Protein AF-A0A9Q0R524-F1 (afdb_monomer_lite)

Foldseek 3Di:
DPPPPVVVVVVVVVVVVVVVVVVVVVVVVVVVVVVVVVVVVVQVDPPPQPDKDWDDDPVDIDIDGHHPVVVCVVDVPSVPD

Radius of gyration: 25.84 Å; chains: 1; bounding box: 59×26×73 Å

Structure (mmCIF, N/CA/C/O backbone):
data_AF-A0A9Q0R524-F1
#
_entry.id   AF-A0A9Q0R524-F1
#
loop_
_atom_site.group_PDB
_atom_site.id
_atom_site.type_symbol
_atom_site.label_atom_id
_atom_site.label_alt_id
_atom_site.label_comp_id
_atom_site.label_asym_id
_atom_site.label_entity_id
_atom_site.label_seq_id
_atom_site.pdbx_PDB_ins_code
_atom_site.Cartn_x
_atom_site.Cartn_y
_atom_site.Cartn_z
_atom_site.occupancy
_atom_site.B_iso_or_equiv
_atom_site.auth_seq_id
_atom_site.auth_comp_id
_atom_site.auth_asym_id
_atom_site.auth_atom_id
_atom_site.pdbx_PDB_model_num
ATOM 1 N N . MET A 1 1 ? 40.459 -7.489 -43.599 1.00 59.47 1 MET A N 1
ATOM 2 C CA . MET A 1 1 ? 40.809 -6.599 -42.464 1.00 59.47 1 MET A CA 1
ATOM 3 C C . MET A 1 1 ? 39.487 -6.057 -41.931 1.00 59.47 1 MET A C 1
ATOM 5 O O . MET A 1 1 ? 39.149 -4.917 -42.207 1.00 59.47 1 MET A O 1
ATOM 9 N N . ASP A 1 2 ? 38.716 -6.885 -41.218 1.00 58.28 2 ASP A N 1
ATOM 10 C CA . ASP A 1 2 ? 37.272 -6.641 -41.006 1.00 58.28 2 ASP A CA 1
ATOM 11 C C . ASP A 1 2 ? 36.879 -6.549 -39.517 1.00 58.28 2 ASP A C 1
ATOM 13 O O . ASP A 1 2 ? 35.708 -6.414 -39.176 1.00 58.28 2 ASP A O 1
ATOM 17 N N . ASN A 1 3 ? 37.860 -6.560 -38.607 1.00 52.44 3 ASN A N 1
ATOM 18 C CA . ASN A 1 3 ? 37.615 -6.636 -37.159 1.00 52.44 3 ASN A CA 1
ATOM 19 C C . ASN A 1 3 ? 37.279 -5.291 -36.486 1.00 52.44 3 ASN A C 1
ATOM 21 O O . ASN A 1 3 ? 36.907 -5.287 -35.316 1.00 52.44 3 ASN A O 1
ATOM 25 N N . ASN A 1 4 ? 37.362 -4.156 -37.192 1.00 54.03 4 ASN A N 1
ATOM 26 C CA . ASN A 1 4 ? 37.111 -2.835 -36.593 1.00 54.03 4 ASN A CA 1
ATOM 27 C C . ASN A 1 4 ? 35.631 -2.411 -36.590 1.00 54.03 4 ASN A C 1
ATOM 29 O O . ASN A 1 4 ? 35.290 -1.444 -35.917 1.00 54.03 4 ASN A O 1
ATOM 33 N N . ASN A 1 5 ? 34.741 -3.123 -37.293 1.00 57.09 5 ASN A N 1
ATOM 34 C CA . ASN A 1 5 ? 33.324 -2.737 -37.397 1.00 57.09 5 ASN A CA 1
ATOM 35 C C . ASN A 1 5 ? 32.425 -3.353 -36.305 1.00 57.09 5 ASN A C 1
ATOM 37 O O . ASN A 1 5 ? 31.359 -2.817 -36.017 1.00 57.09 5 ASN A O 1
ATOM 41 N N . ASN A 1 6 ? 32.858 -4.445 -35.661 1.00 58.44 6 ASN A N 1
ATOM 42 C CA . ASN A 1 6 ? 32.066 -5.126 -34.627 1.00 58.44 6 ASN A CA 1
ATOM 43 C C . ASN A 1 6 ? 32.126 -4.436 -33.254 1.00 58.44 6 ASN A C 1
ATOM 45 O O . ASN A 1 6 ? 31.141 -4.461 -32.520 1.00 58.44 6 ASN A O 1
ATOM 49 N N . ASN A 1 7 ? 33.238 -3.777 -32.907 1.00 59.59 7 ASN A N 1
ATOM 50 C CA . ASN A 1 7 ? 33.378 -3.153 -31.586 1.00 59.59 7 ASN A CA 1
ATOM 51 C C . ASN A 1 7 ? 32.447 -1.941 -31.402 1.00 59.59 7 ASN A C 1
ATOM 53 O O . ASN A 1 7 ? 31.813 -1.826 -30.357 1.00 59.59 7 ASN A O 1
ATOM 57 N N . ASN A 1 8 ? 32.255 -1.113 -32.435 1.00 64.81 8 ASN A N 1
ATOM 58 C CA . ASN A 1 8 ? 31.363 0.053 -32.352 1.00 64.81 8 ASN A CA 1
ATOM 59 C C . ASN A 1 8 ? 29.870 -0.322 -32.267 1.00 64.81 8 ASN A C 1
ATOM 61 O O . ASN A 1 8 ? 29.070 0.442 -31.732 1.00 64.81 8 ASN A O 1
ATOM 65 N N . GLN A 1 9 ? 29.464 -1.486 -32.786 1.00 72.25 9 GLN A N 1
ATOM 66 C CA . GLN A 1 9 ? 28.070 -1.943 -32.684 1.00 72.25 9 GLN A CA 1
ATOM 67 C C . GLN A 1 9 ? 27.747 -2.510 -31.296 1.00 72.25 9 GLN A C 1
ATOM 69 O O . GLN A 1 9 ? 26.658 -2.275 -30.775 1.00 72.25 9 GLN A O 1
ATOM 74 N N . ILE A 1 10 ? 28.704 -3.205 -30.675 1.00 71.88 10 ILE A N 1
ATOM 75 C CA . ILE A 1 10 ? 28.558 -3.757 -29.321 1.00 71.88 10 ILE A CA 1
ATOM 76 C C . ILE A 1 10 ? 28.551 -2.632 -28.273 1.00 71.88 10 ILE A C 1
ATOM 78 O O . ILE A 1 10 ? 27.758 -2.669 -27.333 1.00 71.88 10 ILE A O 1
ATOM 82 N N . GLU A 1 11 ? 29.380 -1.602 -28.450 1.00 69.94 11 GLU A N 1
ATOM 83 C CA . GLU A 1 11 ? 29.450 -0.461 -27.528 1.00 69.94 11 GLU A CA 1
ATOM 84 C C . GLU A 1 11 ? 28.151 0.371 -27.530 1.00 69.94 11 GLU A C 1
ATOM 86 O O . GLU A 1 11 ? 27.626 0.693 -26.463 1.00 69.94 11 GLU A O 1
ATOM 91 N N . ASN A 1 12 ? 27.545 0.589 -28.705 1.00 71.56 12 ASN A N 1
ATOM 92 C CA . ASN A 1 12 ? 26.226 1.228 -28.830 1.00 71.56 12 ASN A CA 1
ATOM 93 C C . ASN A 1 12 ? 25.086 0.385 -28.224 1.00 71.56 12 ASN A C 1
ATOM 95 O O . ASN A 1 12 ? 24.153 0.931 -27.634 1.00 71.56 12 ASN A O 1
ATOM 99 N N . ALA A 1 13 ? 25.144 -0.948 -28.339 1.00 78.06 13 ALA A N 1
ATOM 100 C CA . ALA A 1 13 ? 24.128 -1.832 -27.760 1.00 78.06 13 ALA A CA 1
ATOM 101 C C . ALA A 1 13 ? 24.146 -1.810 -26.220 1.00 78.06 13 ALA A C 1
ATOM 103 O O . ALA A 1 13 ? 23.086 -1.766 -25.593 1.00 78.06 13 ALA A O 1
ATOM 104 N N . ASN A 1 14 ? 25.335 -1.773 -25.612 1.00 81.19 14 ASN A N 1
ATOM 105 C CA . ASN A 1 14 ? 25.492 -1.702 -24.156 1.00 81.19 14 ASN A CA 1
ATOM 106 C C . ASN A 1 14 ? 25.061 -0.341 -23.580 1.00 81.19 14 ASN A C 1
ATOM 108 O O . ASN A 1 14 ? 24.496 -0.287 -22.487 1.00 81.19 14 ASN A O 1
ATOM 112 N N . GLN A 1 15 ? 25.283 0.758 -24.310 1.00 79.38 15 GLN A N 1
ATOM 113 C CA . GLN A 1 15 ? 24.796 2.084 -23.908 1.00 79.38 15 GLN A CA 1
ATOM 114 C C . GLN A 1 15 ? 23.261 2.154 -23.924 1.00 79.38 15 GLN A C 1
ATOM 116 O O . GLN A 1 15 ? 22.669 2.522 -22.910 1.00 79.38 15 GLN A O 1
ATOM 121 N N . ASN A 1 16 ? 22.613 1.676 -24.994 1.00 84.94 16 ASN A N 1
ATOM 122 C CA . ASN A 1 16 ? 21.146 1.608 -25.070 1.00 84.94 16 ASN A CA 1
ATOM 123 C C . ASN A 1 16 ? 20.523 0.714 -23.980 1.00 84.94 16 ASN A C 1
ATOM 125 O O . ASN A 1 16 ? 19.428 0.996 -23.495 1.00 84.94 16 ASN A O 1
ATOM 129 N N . GLN A 1 17 ? 21.193 -0.372 -23.577 1.00 86.19 17 GLN A N 1
ATOM 130 C CA . GLN A 1 17 ? 20.714 -1.217 -22.477 1.00 86.19 17 GLN A CA 1
ATOM 131 C C . GLN A 1 17 ? 20.765 -0.498 -21.121 1.00 86.19 17 GLN A C 1
ATOM 133 O O . GLN A 1 17 ? 19.791 -0.560 -20.370 1.00 86.19 17 GLN A O 1
ATOM 138 N N . ASN A 1 18 ? 21.846 0.230 -20.830 1.00 86.19 18 ASN A N 1
ATOM 139 C CA . ASN A 1 18 ? 21.978 0.994 -19.585 1.00 86.19 18 ASN A CA 1
ATOM 140 C C . ASN A 1 18 ? 20.979 2.159 -19.496 1.00 86.19 18 ASN A C 1
ATOM 142 O O . ASN A 1 18 ? 20.456 2.447 -18.417 1.00 86.19 18 ASN A O 1
ATOM 146 N N . GLU A 1 19 ? 20.696 2.833 -20.612 1.00 88.56 19 GLU A N 1
ATOM 147 C CA . GLU A 1 19 ? 19.686 3.898 -20.659 1.00 88.56 19 GLU A CA 1
ATOM 148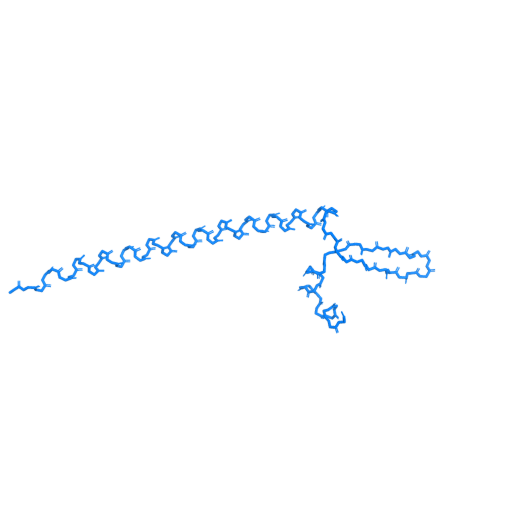 C C . GLU A 1 19 ? 18.281 3.352 -20.378 1.00 88.56 19 GLU A C 1
ATOM 150 O O . GLU A 1 19 ? 17.588 3.870 -19.499 1.00 88.56 19 GLU A O 1
ATOM 155 N N . ASN A 1 20 ? 17.910 2.234 -21.011 1.00 91.62 20 ASN A N 1
ATOM 156 C CA . ASN A 1 20 ? 16.628 1.570 -20.765 1.00 91.62 20 ASN A CA 1
ATOM 157 C C . ASN A 1 20 ? 16.479 1.079 -19.314 1.00 91.62 20 ASN A C 1
ATOM 159 O O . ASN A 1 20 ? 15.404 1.206 -18.723 1.00 91.62 20 ASN A O 1
ATOM 163 N N . GLU A 1 21 ? 17.542 0.541 -18.707 1.00 93.62 21 GLU A N 1
ATOM 164 C CA . GLU A 1 21 ? 17.513 0.117 -17.302 1.00 93.62 21 GLU A CA 1
ATOM 165 C C . GLU A 1 21 ? 17.279 1.309 -16.358 1.00 93.62 21 GLU A C 1
ATOM 167 O O . GLU A 1 21 ? 16.501 1.219 -15.403 1.00 93.62 21 GLU A O 1
ATOM 172 N N . ASN A 1 22 ? 17.905 2.453 -16.644 1.00 93.06 22 ASN A N 1
ATOM 173 C CA . ASN A 1 22 ? 17.718 3.674 -15.865 1.00 93.06 22 ASN A CA 1
ATOM 174 C C . ASN A 1 22 ? 16.305 4.254 -16.022 1.00 93.06 22 ASN A C 1
ATOM 176 O O . ASN A 1 22 ? 15.711 4.691 -15.030 1.00 93.06 22 ASN A O 1
ATOM 180 N N . GLU A 1 23 ? 15.734 4.237 -17.228 1.00 94.88 23 GLU A N 1
ATOM 181 C CA . GLU A 1 23 ? 14.345 4.653 -17.453 1.00 94.88 23 GLU A CA 1
ATOM 182 C C . GLU A 1 23 ? 13.350 3.764 -16.703 1.00 94.88 23 GLU A C 1
ATOM 184 O O . GLU A 1 23 ? 12.472 4.281 -16.002 1.00 94.88 23 GLU A O 1
ATOM 189 N N . MET A 1 24 ? 13.529 2.441 -16.759 1.00 96.38 24 MET A N 1
ATOM 190 C CA . MET A 1 24 ? 12.696 1.489 -16.020 1.00 96.38 24 MET A CA 1
ATOM 191 C C . MET A 1 24 ? 12.777 1.711 -14.506 1.00 96.38 24 MET A C 1
ATOM 193 O O . MET A 1 24 ? 11.743 1.830 -13.846 1.00 96.38 24 MET A O 1
ATOM 197 N N . LYS A 1 25 ? 13.984 1.885 -13.950 1.00 94.81 25 LYS A N 1
ATOM 198 C CA . LYS A 1 25 ? 14.177 2.201 -12.520 1.00 94.81 25 LYS A CA 1
ATOM 199 C C . LYS A 1 25 ? 13.479 3.503 -12.111 1.00 94.81 25 LYS A C 1
ATOM 201 O O . LYS A 1 25 ? 12.884 3.595 -11.032 1.00 94.81 25 LYS A O 1
ATOM 206 N N . ASN A 1 26 ? 13.521 4.524 -12.966 1.00 94.19 26 ASN A N 1
ATOM 207 C CA . ASN A 1 26 ? 12.840 5.795 -12.712 1.00 94.19 26 ASN A CA 1
ATOM 208 C C . ASN A 1 26 ? 11.312 5.654 -12.757 1.00 94.19 26 ASN A C 1
ATOM 210 O O . ASN A 1 26 ? 10.610 6.256 -11.934 1.00 94.19 26 ASN A O 1
ATOM 214 N N . LEU A 1 27 ? 10.795 4.838 -13.676 1.00 94.38 27 LEU A N 1
ATOM 215 C CA . LEU A 1 27 ? 9.372 4.534 -13.775 1.00 94.38 27 LEU A CA 1
ATOM 216 C C . LEU A 1 27 ? 8.872 3.789 -12.530 1.00 94.38 27 LEU A C 1
ATOM 218 O O . LEU A 1 27 ? 7.900 4.227 -11.910 1.00 94.38 27 LEU A O 1
ATOM 222 N N . GLU A 1 28 ? 9.570 2.734 -12.107 1.00 93.88 28 GLU A N 1
ATOM 223 C CA . GLU A 1 28 ? 9.252 1.971 -10.892 1.00 93.88 28 GLU A CA 1
ATOM 224 C C . GLU A 1 28 ? 9.209 2.869 -9.652 1.00 93.88 28 GLU A C 1
ATOM 226 O O . GLU A 1 28 ? 8.268 2.812 -8.849 1.00 93.88 28 GLU A O 1
ATOM 231 N N . LYS A 1 29 ? 10.186 3.775 -9.521 1.00 93.75 29 LYS A N 1
ATOM 232 C CA . LYS A 1 29 ? 10.238 4.745 -8.422 1.00 93.75 29 LYS A CA 1
ATOM 233 C C . LYS A 1 29 ? 9.030 5.686 -8.429 1.00 93.75 29 LYS A C 1
ATOM 235 O O . LYS A 1 29 ? 8.480 5.987 -7.366 1.00 93.75 29 LYS A O 1
ATOM 240 N N . LYS A 1 30 ? 8.592 6.145 -9.608 1.00 93.12 30 LYS A N 1
ATOM 241 C CA . LYS A 1 30 ? 7.417 7.019 -9.758 1.00 93.12 30 LYS A CA 1
ATOM 242 C C . LYS A 1 30 ? 6.122 6.292 -9.391 1.00 93.12 30 LYS A C 1
ATOM 244 O O . LYS A 1 30 ? 5.318 6.839 -8.636 1.00 93.12 30 LYS A O 1
ATOM 249 N N . VAL A 1 31 ? 5.942 5.064 -9.877 1.00 93.81 31 VAL A N 1
ATOM 250 C CA . VAL A 1 31 ? 4.764 4.231 -9.586 1.00 93.81 31 VAL A CA 1
ATOM 251 C C . VAL A 1 31 ? 4.670 3.929 -8.091 1.00 93.81 31 VAL A C 1
ATOM 253 O O . VAL A 1 31 ? 3.636 4.183 -7.474 1.00 93.81 31 VAL A O 1
ATOM 256 N N . THR A 1 32 ? 5.771 3.492 -7.480 1.00 87.81 32 THR A N 1
ATOM 257 C CA . THR A 1 32 ? 5.819 3.152 -6.050 1.00 87.81 32 THR A CA 1
ATOM 258 C C . THR A 1 32 ? 5.486 4.356 -5.168 1.00 87.81 32 THR A C 1
ATOM 260 O O . THR A 1 32 ? 4.714 4.242 -4.217 1.00 87.81 32 THR A O 1
ATOM 263 N N . LYS A 1 33 ? 6.006 5.545 -5.506 1.00 89.44 33 LYS A N 1
ATOM 264 C CA . LYS A 1 33 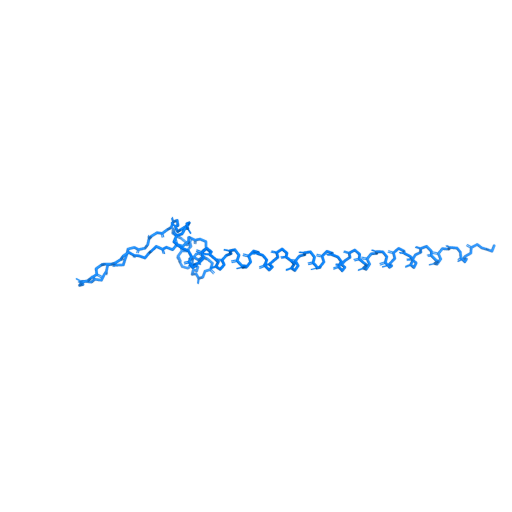? 5.704 6.780 -4.767 1.00 89.44 33 LYS A CA 1
ATOM 265 C C . LYS A 1 33 ? 4.213 7.132 -4.810 1.00 89.44 33 LYS A C 1
ATOM 267 O O . LYS A 1 33 ? 3.667 7.557 -3.792 1.00 89.44 33 LYS A O 1
ATOM 272 N N . ASN A 1 34 ? 3.566 6.959 -5.962 1.00 85.50 34 ASN A N 1
ATOM 273 C CA . ASN A 1 34 ? 2.132 7.211 -6.104 1.00 85.50 34 ASN A CA 1
ATOM 274 C C . ASN A 1 34 ? 1.308 6.198 -5.301 1.00 85.50 34 ASN A C 1
ATOM 276 O O . ASN A 1 34 ? 0.454 6.608 -4.522 1.00 85.50 34 ASN A O 1
ATOM 280 N N . LEU A 1 35 ? 1.647 4.907 -5.383 1.00 83.38 35 LEU A N 1
ATOM 281 C CA . LEU A 1 35 ? 0.983 3.855 -4.606 1.00 83.38 35 LEU A CA 1
ATOM 282 C C . LEU A 1 35 ? 1.065 4.103 -3.093 1.00 83.38 35 LEU A C 1
ATOM 284 O O . LEU A 1 35 ? 0.060 3.984 -2.398 1.00 83.38 35 LEU A O 1
ATOM 288 N N . ILE A 1 36 ? 2.228 4.508 -2.572 1.00 81.88 36 ILE A N 1
ATOM 289 C CA . ILE A 1 36 ? 2.392 4.834 -1.143 1.00 81.88 36 ILE A CA 1
ATOM 290 C C . ILE A 1 36 ? 1.503 6.017 -0.739 1.00 81.88 36 ILE A C 1
ATOM 292 O O . ILE A 1 36 ? 0.912 6.010 0.346 1.00 81.88 36 ILE A O 1
ATOM 296 N N . LYS A 1 37 ? 1.397 7.035 -1.600 1.00 80.12 37 LYS A N 1
ATOM 297 C CA . LYS A 1 37 ? 0.560 8.213 -1.349 1.00 80.12 37 LYS A CA 1
ATOM 298 C C . LYS A 1 37 ? -0.919 7.835 -1.321 1.00 80.12 37 LYS A C 1
ATOM 300 O O . LYS A 1 37 ? -1.618 8.219 -0.386 1.00 80.12 37 LYS A O 1
ATOM 305 N N . ASP A 1 38 ? -1.371 7.053 -2.294 1.00 78.00 38 ASP A N 1
ATOM 306 C CA . ASP A 1 38 ? -2.758 6.594 -2.372 1.00 78.00 38 ASP A CA 1
ATOM 307 C C . ASP A 1 38 ? -3.103 5.697 -1.180 1.00 78.00 38 ASP A C 1
ATOM 309 O O . ASP A 1 38 ? -4.131 5.889 -0.536 1.00 78.00 38 ASP A O 1
ATOM 313 N N . TYR A 1 39 ? -2.190 4.811 -0.782 1.00 74.81 39 TYR A N 1
ATOM 314 C CA . TYR A 1 39 ? -2.347 3.978 0.409 1.00 74.81 39 TYR A CA 1
ATOM 315 C C . TYR A 1 39 ? -2.406 4.791 1.710 1.00 74.81 39 TYR A C 1
ATOM 317 O O . TYR A 1 39 ? -3.220 4.518 2.589 1.00 74.81 39 TYR A O 1
ATOM 325 N N . SER A 1 40 ? -1.589 5.840 1.830 1.00 73.69 40 SER A N 1
ATOM 326 C CA . SER A 1 40 ? -1.635 6.765 2.972 1.00 73.69 40 SER A CA 1
ATOM 327 C C . SER A 1 40 ? -2.954 7.542 3.026 1.00 73.69 40 SER A C 1
ATOM 329 O O . SER A 1 40 ? -3.516 7.746 4.101 1.00 73.69 40 SER A O 1
ATOM 331 N N . ASN A 1 41 ? -3.486 7.936 1.867 1.00 72.31 41 ASN A N 1
ATOM 332 C CA . ASN A 1 41 ? -4.794 8.578 1.773 1.00 72.31 41 ASN A CA 1
ATOM 333 C C . ASN A 1 41 ? -5.931 7.609 2.143 1.00 72.31 41 ASN A C 1
ATOM 335 O O . ASN A 1 41 ? -6.875 8.020 2.813 1.00 72.31 41 ASN A O 1
ATOM 339 N N . LEU A 1 42 ? -5.826 6.327 1.776 1.00 70.44 42 LEU A N 1
ATOM 340 C CA . LEU A 1 42 ? -6.772 5.276 2.179 1.00 70.44 42 LEU A CA 1
ATOM 341 C C . LEU A 1 42 ? -6.726 4.986 3.685 1.00 70.44 42 LEU A C 1
ATOM 343 O O . LEU A 1 42 ? -7.764 4.731 4.292 1.00 70.44 42 LEU A O 1
ATOM 347 N N . LEU A 1 43 ? -5.544 5.048 4.302 1.00 67.00 43 LEU A N 1
ATOM 348 C CA . LEU A 1 43 ? -5.378 4.902 5.752 1.00 67.00 43 LEU A CA 1
ATOM 349 C C . LEU A 1 43 ? -6.049 6.041 6.533 1.00 67.00 43 LEU A C 1
ATOM 351 O O . LEU A 1 43 ? -6.664 5.793 7.569 1.00 67.00 43 LEU A O 1
ATOM 355 N N . ASN A 1 44 ? -5.932 7.274 6.035 1.00 68.69 44 ASN A N 1
ATOM 356 C CA . ASN A 1 44 ? -6.481 8.467 6.685 1.00 68.69 44 ASN A CA 1
ATOM 357 C C . ASN A 1 44 ? -7.950 8.738 6.319 1.00 68.69 44 ASN A C 1
ATOM 359 O O . ASN A 1 44 ? -8.642 9.471 7.026 1.00 68.69 44 ASN A O 1
ATOM 363 N N . GLY A 1 45 ? -8.438 8.163 5.221 1.00 65.06 45 GLY A N 1
ATOM 364 C CA . GLY A 1 45 ? -9.831 8.242 4.809 1.00 65.06 45 GLY A CA 1
ATOM 365 C C . GLY A 1 45 ? -10.721 7.240 5.551 1.00 65.06 45 GLY A C 1
ATOM 366 O O . GLY A 1 45 ? -10.315 6.132 5.889 1.00 65.06 45 GLY A O 1
ATOM 367 N N . ASN A 1 46 ? -11.993 7.593 5.751 1.00 63.06 46 ASN A N 1
ATOM 368 C CA . ASN A 1 46 ? -13.028 6.609 6.107 1.00 63.06 46 ASN A CA 1
ATOM 369 C C . ASN A 1 46 ? -13.514 5.796 4.895 1.00 63.06 46 ASN A C 1
ATOM 371 O O . ASN A 1 46 ? -14.304 4.869 5.058 1.00 63.06 46 ASN A O 1
ATOM 375 N N . SER A 1 47 ? -13.059 6.140 3.688 1.00 65.75 47 SER A N 1
ATOM 376 C CA . SER A 1 47 ? -13.392 5.412 2.469 1.00 65.75 47 SER A CA 1
ATOM 377 C C . SER A 1 47 ? -12.638 4.082 2.432 1.00 65.75 47 SER A C 1
ATOM 379 O O . SER A 1 47 ? -11.438 4.049 2.689 1.00 65.75 47 SER A O 1
ATOM 381 N N . PHE A 1 48 ? -13.340 3.008 2.065 1.00 67.88 48 PHE A N 1
ATOM 382 C CA . PHE A 1 48 ? -12.818 1.651 1.826 1.00 67.88 48 PHE A CA 1
ATOM 383 C C . PHE A 1 48 ? -12.485 0.772 3.041 1.00 67.88 48 PHE A C 1
ATOM 385 O O . PHE A 1 48 ? -11.995 -0.330 2.836 1.00 67.88 48 PHE A O 1
ATOM 392 N N . LYS A 1 49 ? -12.806 1.178 4.279 1.00 76.38 49 LYS A N 1
ATOM 393 C CA . LYS A 1 49 ? -12.730 0.258 5.431 1.00 76.38 49 LYS A CA 1
ATOM 394 C C . LYS A 1 49 ? -13.713 -0.901 5.221 1.00 76.38 49 LYS A C 1
ATOM 396 O O . LYS A 1 49 ? -14.924 -0.701 5.294 1.00 76.38 49 LYS A O 1
ATOM 401 N N . ASP A 1 50 ? -13.183 -2.082 4.933 1.00 83.06 50 ASP A N 1
ATOM 402 C CA . ASP A 1 50 ? -13.914 -3.288 4.529 1.00 83.06 50 ASP A CA 1
ATOM 403 C C . ASP A 1 50 ? -14.017 -4.333 5.653 1.00 83.06 50 ASP A C 1
ATOM 405 O O . ASP A 1 50 ? -14.649 -5.375 5.479 1.00 83.06 50 ASP A O 1
ATOM 409 N N . PHE A 1 51 ? -13.429 -4.052 6.820 1.00 83.12 51 PHE A N 1
ATOM 410 C CA . PHE A 1 51 ? -13.441 -4.940 7.976 1.00 83.12 51 PHE A CA 1
ATOM 411 C C . PHE A 1 51 ? -13.738 -4.182 9.273 1.00 83.12 51 PHE A C 1
ATOM 413 O O . PHE A 1 51 ? -13.280 -3.056 9.474 1.00 83.12 51 PHE A O 1
ATOM 420 N N . SER A 1 52 ? -14.501 -4.803 10.172 1.00 84.94 52 SER A N 1
ATOM 421 C CA . SER A 1 52 ? -14.885 -4.208 11.457 1.00 84.94 52 SER A CA 1
ATOM 422 C C . SER A 1 52 ? -14.561 -5.167 12.594 1.00 84.94 52 SER A C 1
ATOM 424 O O . SER A 1 52 ? -14.902 -6.346 12.533 1.00 84.94 52 SER A O 1
ATOM 426 N N . ILE A 1 53 ? -13.886 -4.661 13.623 1.00 86.06 53 ILE A N 1
ATOM 427 C CA . ILE A 1 53 ? -13.531 -5.405 14.830 1.00 86.06 53 ILE A CA 1
ATOM 428 C C . ILE A 1 53 ? -14.385 -4.865 15.969 1.00 86.06 53 ILE A C 1
ATOM 430 O O . ILE A 1 53 ? -14.264 -3.695 16.333 1.00 86.06 53 ILE A O 1
ATOM 434 N N . PHE A 1 54 ? -15.225 -5.719 16.542 1.00 88.56 54 PHE A N 1
ATOM 435 C CA . PHE A 1 54 ? -15.960 -5.404 17.761 1.00 88.56 54 PHE A CA 1
ATOM 436 C C . PHE A 1 54 ? -15.118 -5.794 18.969 1.00 88.56 54 PHE A C 1
ATOM 438 O O . PHE A 1 54 ? -14.765 -6.958 19.145 1.00 88.56 54 PHE A O 1
ATOM 445 N N . VAL A 1 55 ? -14.774 -4.805 19.789 1.00 89.06 55 VAL A N 1
ATOM 446 C CA . VAL A 1 55 ? -14.039 -5.013 21.033 1.00 89.06 55 VAL A CA 1
ATOM 447 C C . VAL A 1 55 ? -15.035 -4.940 22.179 1.00 89.06 55 VAL A C 1
ATOM 449 O O . VAL A 1 55 ? -15.505 -3.863 22.548 1.00 89.06 55 VAL A O 1
ATOM 452 N N . GLU A 1 56 ? -15.355 -6.097 22.752 1.00 87.75 56 GLU A N 1
ATOM 453 C CA . GLU A 1 56 ? -16.164 -6.181 23.964 1.00 87.75 56 GLU A CA 1
ATOM 454 C C . GLU A 1 56 ? -15.300 -5.860 25.184 1.00 87.75 56 GLU A C 1
ATOM 456 O O . GLU A 1 56 ? -14.573 -6.696 25.718 1.00 87.75 56 GLU A O 1
ATOM 461 N N . ASN A 1 57 ? -15.376 -4.612 25.637 1.00 85.44 57 ASN A N 1
ATOM 462 C CA . ASN A 1 57 ? -14.892 -4.233 26.955 1.00 85.44 57 ASN A CA 1
ATOM 463 C C . ASN A 1 57 ? -16.089 -4.177 27.913 1.00 85.44 57 ASN A C 1
ATOM 465 O O . ASN A 1 57 ? -17.101 -3.563 27.573 1.00 85.44 57 ASN A O 1
ATOM 469 N N . LYS A 1 58 ? -15.965 -4.784 29.107 1.00 80.25 58 LYS A N 1
ATOM 470 C CA . LYS A 1 58 ? -17.053 -4.992 30.091 1.00 8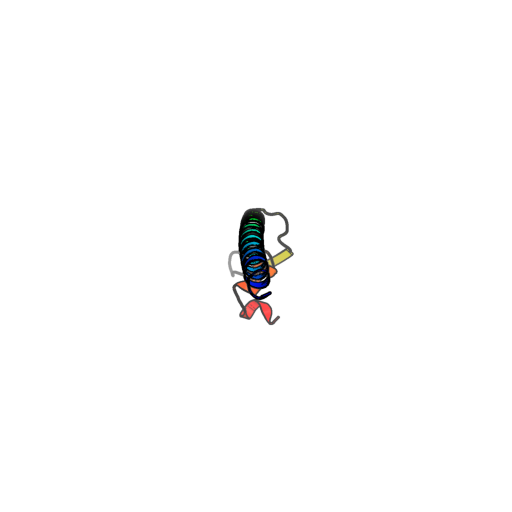0.25 58 LYS A CA 1
ATOM 471 C C . LYS A 1 58 ? -17.894 -3.743 30.379 1.00 80.25 58 LYS A C 1
ATOM 473 O O . LYS A 1 58 ? -19.052 -3.878 30.753 1.00 80.25 58 LYS A O 1
ATOM 478 N N . SER A 1 59 ? -17.314 -2.556 30.215 1.00 83.19 59 SER A N 1
ATOM 479 C CA . SER A 1 59 ? -17.972 -1.283 30.519 1.00 83.19 59 SER A CA 1
ATOM 480 C C . SER A 1 59 ? -18.279 -0.420 29.297 1.00 83.19 59 SER A C 1
ATOM 482 O O . SER A 1 59 ? -19.078 0.494 29.427 1.00 83.19 59 SER A O 1
ATOM 484 N N . ASN A 1 60 ? -17.640 -0.659 28.147 1.00 85.06 60 ASN A N 1
ATOM 485 C CA . ASN A 1 60 ? -17.780 0.167 26.942 1.00 85.06 60 ASN A CA 1
ATOM 486 C C . ASN A 1 60 ? -17.361 -0.639 25.705 1.00 85.06 60 ASN A C 1
ATOM 488 O O . ASN A 1 60 ? -16.192 -0.577 25.308 1.00 85.06 60 ASN A O 1
ATOM 492 N N . PRO A 1 61 ? -18.273 -1.414 25.100 1.00 89.44 61 PRO A N 1
ATOM 493 C CA . PRO A 1 61 ? -17.989 -2.029 23.817 1.00 89.44 61 P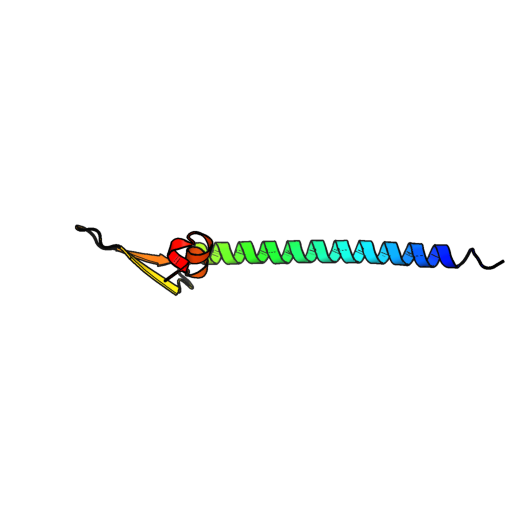RO A CA 1
ATOM 494 C C . PRO A 1 61 ? -17.806 -0.944 22.751 1.00 89.44 61 PRO A C 1
ATOM 496 O O . PRO A 1 61 ? -18.515 0.065 22.748 1.00 89.44 61 PRO A O 1
ATOM 499 N N . PHE A 1 62 ? -1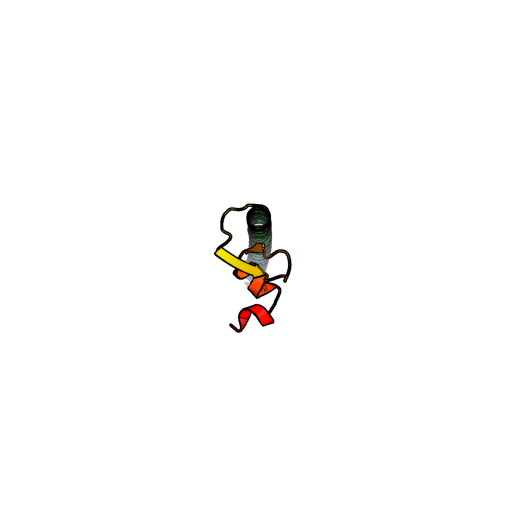6.854 -1.144 21.843 1.00 91.19 62 PHE A N 1
ATOM 500 C CA . PHE A 1 62 ? -16.644 -0.235 20.719 1.00 91.19 62 PHE A CA 1
ATOM 501 C C . PHE A 1 62 ? -16.243 -0.984 19.450 1.00 91.19 62 PHE A C 1
ATOM 503 O O . PHE A 1 62 ? -15.663 -2.069 19.492 1.00 91.19 62 PHE A O 1
ATOM 510 N N . GLU A 1 63 ? -16.576 -0.388 18.309 1.00 89.44 63 GLU A N 1
ATOM 511 C CA . GLU A 1 63 ? -16.284 -0.919 16.981 1.00 89.44 63 GLU A CA 1
ATOM 512 C C . GLU A 1 63 ? -15.097 -0.168 16.369 1.00 89.44 63 GLU A C 1
ATOM 514 O O . GLU A 1 63 ? -15.071 1.065 16.334 1.00 89.44 63 GLU A O 1
ATOM 519 N N . ILE A 1 64 ? -14.122 -0.911 15.848 1.00 86.69 64 ILE A N 1
ATOM 520 C CA . ILE A 1 64 ? -12.994 -0.369 15.092 1.00 86.69 64 ILE A CA 1
ATOM 521 C C . ILE A 1 64 ? -13.139 -0.793 13.633 1.00 86.69 64 ILE A C 1
ATOM 523 O O . ILE A 1 64 ? -13.020 -1.973 13.306 1.00 86.69 64 ILE A O 1
ATOM 527 N N . LYS A 1 65 ? -13.332 0.178 12.738 1.00 84.62 65 LYS A N 1
ATOM 528 C CA . LYS A 1 65 ? -13.335 -0.055 11.288 1.00 84.62 65 LYS A CA 1
ATOM 529 C C . LYS A 1 65 ? -11.923 0.078 10.722 1.00 84.62 65 LYS A C 1
ATOM 531 O O . LYS A 1 65 ? -11.281 1.117 10.907 1.00 84.62 65 LYS A O 1
ATOM 536 N N . VAL A 1 66 ? -11.460 -0.946 10.013 1.00 83.19 66 VAL A N 1
ATOM 537 C CA . VAL A 1 66 ? -10.107 -1.072 9.447 1.00 83.19 66 VAL A CA 1
ATOM 538 C C . VAL A 1 66 ? -10.156 -1.654 8.029 1.00 83.19 66 VAL A C 1
ATOM 540 O O . VAL A 1 66 ? -11.208 -2.076 7.558 1.00 83.19 66 VAL A O 1
ATOM 543 N N . HIS A 1 67 ? -9.011 -1.677 7.344 1.00 84.06 67 HIS A N 1
ATOM 544 C CA . HIS A 1 67 ? -8.847 -2.377 6.065 1.00 84.06 67 HIS A CA 1
ATOM 545 C C . HIS A 1 67 ? -8.277 -3.779 6.304 1.00 84.06 67 HIS A C 1
ATOM 547 O O . HIS A 1 67 ? -7.245 -3.911 6.975 1.00 84.06 67 HIS A O 1
ATOM 553 N N . LYS A 1 68 ? -8.886 -4.824 5.735 1.00 80.56 68 LYS A N 1
ATOM 554 C CA . LYS A 1 68 ? -8.470 -6.223 5.930 1.00 80.56 68 LYS A CA 1
ATOM 555 C C . LYS A 1 68 ? -7.030 -6.465 5.480 1.00 80.56 68 LYS A C 1
ATOM 557 O O . LYS A 1 68 ? -6.279 -7.128 6.187 1.00 80.56 68 LYS A O 1
ATOM 562 N N . SER A 1 69 ? -6.622 -5.871 4.359 1.00 80.50 69 SER A N 1
ATOM 563 C CA . SER A 1 69 ? -5.258 -5.970 3.811 1.00 80.50 69 SER A CA 1
ATOM 564 C C . SER A 1 69 ? -4.183 -5.359 4.727 1.00 80.50 69 SER A C 1
ATOM 566 O O . SER A 1 69 ? -3.062 -5.864 4.829 1.00 80.50 69 SER A O 1
ATOM 568 N N . ILE A 1 70 ? -4.521 -4.285 5.446 1.00 77.75 70 ILE A N 1
ATOM 569 C CA . ILE A 1 70 ? -3.640 -3.660 6.444 1.00 77.75 70 ILE A CA 1
ATOM 570 C C . ILE A 1 70 ? -3.539 -4.545 7.685 1.00 77.75 70 ILE A C 1
ATOM 572 O O . ILE A 1 70 ? -2.448 -4.753 8.214 1.00 77.75 70 ILE A O 1
ATOM 576 N N . LEU A 1 71 ? -4.671 -5.085 8.138 1.00 79.81 71 LEU A N 1
ATOM 577 C CA . LEU A 1 71 ? -4.716 -5.962 9.301 1.00 79.81 71 LEU A CA 1
ATOM 578 C C . LEU A 1 71 ? -3.909 -7.246 9.063 1.00 79.81 71 LEU A C 1
ATOM 580 O O . LEU A 1 71 ? -3.085 -7.620 9.897 1.00 79.81 71 LEU A O 1
ATOM 584 N N . SER A 1 72 ? -4.089 -7.865 7.895 1.00 80.81 72 SER A N 1
ATOM 585 C CA . SER A 1 72 ? -3.433 -9.113 7.508 1.00 80.81 72 SER A CA 1
ATOM 586 C C . SER A 1 72 ? -1.924 -8.950 7.298 1.00 80.81 72 SER A C 1
ATOM 588 O O . SER A 1 72 ? -1.154 -9.837 7.651 1.00 80.81 72 SER A O 1
ATOM 590 N N . SER A 1 73 ? -1.476 -7.800 6.778 1.00 80.94 73 SER A N 1
ATOM 591 C CA . SER A 1 73 ? -0.044 -7.519 6.586 1.00 80.94 73 SER A CA 1
ATOM 592 C C . SER A 1 73 ? 0.706 -7.208 7.884 1.00 80.94 73 SER A C 1
ATOM 594 O O . SER A 1 73 ? 1.915 -7.422 7.948 1.00 80.94 73 SER A O 1
ATOM 596 N N . ARG A 1 74 ? 0.023 -6.704 8.922 1.00 80.62 74 ARG A N 1
ATOM 597 C CA . ARG A 1 74 ? 0.658 -6.334 10.201 1.00 80.62 74 ARG A CA 1
ATOM 598 C C . ARG A 1 74 ? 0.486 -7.353 11.321 1.00 80.62 74 ARG A C 1
ATOM 600 O O . ARG A 1 74 ? 1.258 -7.313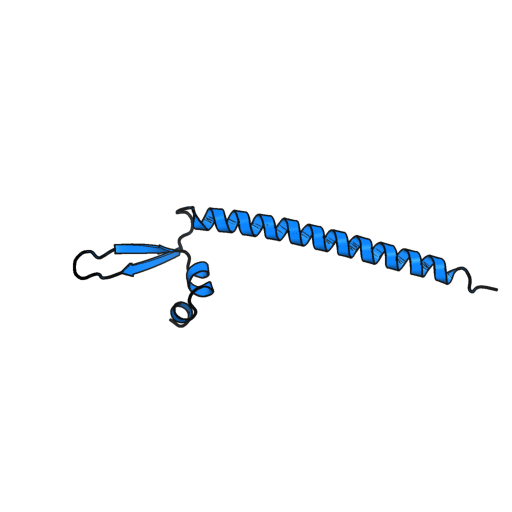 12.274 1.00 80.62 74 ARG A O 1
ATOM 607 N N . SER A 1 75 ? -0.496 -8.246 11.229 1.00 78.75 75 SER A N 1
ATOM 608 C CA . SER A 1 75 ? -0.749 -9.275 12.238 1.00 78.75 75 SER A CA 1
ATOM 609 C C . SER A 1 75 ? -1.045 -10.623 11.577 1.00 78.75 75 SER A C 1
ATOM 611 O O . SER A 1 75 ? -2.193 -10.890 11.218 1.00 78.75 75 SER A O 1
ATOM 613 N N . PRO A 1 76 ? -0.040 -11.512 11.453 1.00 72.88 76 PRO A N 1
ATOM 614 C CA . PRO A 1 76 ? -0.234 -12.857 10.906 1.00 72.88 76 PRO A CA 1
ATOM 615 C C . PRO A 1 76 ? -1.286 -13.676 11.668 1.00 72.88 76 PRO A C 1
ATOM 617 O O . PRO A 1 76 ? -1.995 -14.476 11.069 1.00 72.88 76 PRO A O 1
ATOM 620 N N . PHE A 1 77 ? -1.435 -13.429 12.975 1.00 79.44 77 PHE A N 1
ATOM 621 C CA . PHE A 1 77 ? -2.454 -14.056 13.823 1.00 79.44 77 PHE A CA 1
ATOM 622 C C . PHE A 1 77 ? -3.885 -13.776 13.341 1.00 79.44 77 PHE A C 1
ATOM 624 O O . PHE A 1 77 ? -4.743 -14.649 13.391 1.00 79.44 77 PHE A O 1
ATOM 631 N N . LEU A 1 78 ? -4.146 -12.570 12.831 1.00 68.62 78 LEU A N 1
ATOM 632 C CA . LEU A 1 78 ? -5.467 -12.188 12.324 1.00 68.62 78 LEU A CA 1
ATOM 633 C C . LEU A 1 78 ? -5.705 -12.648 10.876 1.00 68.62 78 LEU A C 1
ATOM 635 O O . LEU A 1 78 ? -6.765 -12.381 10.321 1.00 68.62 78 LEU A O 1
ATOM 639 N N . MET A 1 79 ? -4.726 -13.315 10.256 1.00 64.38 79 MET A N 1
ATOM 640 C CA . MET A 1 79 ? -4.802 -13.805 8.878 1.00 64.38 79 MET A CA 1
ATOM 641 C C . MET A 1 79 ? -5.216 -15.284 8.791 1.00 64.38 79 MET A C 1
ATOM 643 O O . MET A 1 79 ? -5.598 -15.738 7.717 1.00 64.38 79 MET A O 1
ATOM 647 N N . SER A 1 80 ? -5.149 -16.039 9.894 1.00 59.66 80 SER A N 1
ATOM 648 C CA . SER A 1 80 ? -5.416 -17.486 9.932 1.00 59.66 80 SER A CA 1
ATOM 649 C C . SER A 1 80 ? -6.876 -17.879 10.208 1.00 59.66 80 SER A C 1
ATOM 651 O O . SER A 1 80 ? -7.146 -19.071 10.376 1.00 59.66 80 SER A O 1
ATOM 653 N N . HIS A 1 81 ? -7.802 -16.917 10.291 1.00 49.19 81 HIS A N 1
ATOM 654 C CA . HIS A 1 81 ? -9.225 -17.124 10.598 1.00 49.19 81 HIS A CA 1
ATOM 655 C C . HIS A 1 81 ? -10.130 -16.379 9.611 1.00 49.19 81 HIS A C 1
ATOM 657 O O . HIS A 1 81 ? -9.825 -15.208 9.285 1.00 49.19 81 HIS A O 1
#

Organism: Anaeramoeba ignava (NCBI:txid1746090)

InterPro domains:
  IPR011333 SKP1/BTB/POZ domain superfamily [G3DSA:3.30.710.10] (12-81)
  IPR011333 SKP1/BTB/POZ domain superfamily [SSF54695] (32-79)

Sequence (81 aa):
MDNNNNNNQIENANQNQNENENEMKNLEKKVTKNLIKDYSNLLNGNSFKDFSIFVENKSNPFEIKVHKSILSSRSPFLMSH

Secondary structure (DSSP, 8-state):
--TTHHHHHHHHHHHHHHHHHHHHHHHHHHHHHHHHHHHHHHHHSSTT--EEEEE--TT--EEEEE-HHHHHHH-GGGG--

pLDDT: mean 78.91, std 11.57, range [49.19, 96.38]